Protein AF-A0A6L5EKG8-F1 (afdb_monomer)

Sequence (85 aa):
PQVGDYVAQVTSTLSGLETHLNALDAKVGDGDTGSTFAAGAREIAALLQRQQLPLNDLPTLFALIGERLTVVMGGSSGVLMSIFF

Nearest PDB structures (foldseek):
  1un8-assembly1_B  TM=9.991E-01  e=9.257E-08  Citrobacter freundii
  1un9-assembly1_B  TM=9.988E-01  e=2.100E-07  Citrobacter freundii
  3cr3-assembly1_A  TM=9.024E-01  e=1.533E-02  unclassified
  3pnl-assembly1_B  TM=9.111E-01  e=2.128E-02  Escherichia coli K-12

Mean predicted aligned error: 3.25 Å

InterPro domains:
  IPR004007 DhaL domain [PF02734] (27-85)
  IPR004007 DhaL domain [PS51480] (1-85)
  IPR036117 DhaL domain superfamily [G3DSA:1.25.40.340] (2-85)
  IPR036117 DhaL domain superfamily [SSF101473] (4-85)
  IPR050861 Dihydroxyacetone Kinase (DAK) [PTHR28629] (5-85)

Structure (mmCIF, N/CA/C/O backbone):
data_AF-A0A6L5EKG8-F1
#
_entry.id   AF-A0A6L5EKG8-F1
#
loop_
_atom_site.group_PDB
_atom_site.id
_atom_site.type_symbol
_atom_site.label_atom_id
_atom_site.label_alt_id
_atom_site.label_comp_id
_atom_site.label_asym_id
_atom_site.label_entity_id
_atom_site.label_seq_id
_atom_site.pdbx_PDB_ins_code
_atom_site.Cartn_x
_atom_site.Cartn_y
_atom_site.Cartn_z
_atom_site.occupancy
_atom_site.B_iso_or_equiv
_atom_site.auth_seq_id
_atom_site.auth_comp_id
_atom_site.auth_asym_id
_atom_site.auth_atom_id
_atom_site.pdbx_PDB_model_num
ATOM 1 N N . PRO A 1 1 ? -18.784 1.342 7.768 1.00 65.00 1 PRO A N 1
ATOM 2 C CA . PRO A 1 1 ? -19.215 0.353 6.738 1.00 65.00 1 PRO A CA 1
ATOM 3 C C . PRO A 1 1 ? -19.201 0.922 5.300 1.00 65.00 1 PRO A C 1
ATOM 5 O O . PRO A 1 1 ? -20.124 0.714 4.534 1.00 65.00 1 PRO A O 1
ATOM 8 N N . GLN A 1 2 ? -18.142 1.656 4.945 1.00 87.88 2 GLN A N 1
ATOM 9 C CA . GLN A 1 2 ? -17.884 2.129 3.574 1.00 87.88 2 GLN A CA 1
ATOM 10 C C . GLN A 1 2 ? -16.378 2.389 3.423 1.00 87.88 2 GLN A C 1
ATOM 12 O O . GLN A 1 2 ? -15.742 1.946 2.478 1.00 87.88 2 GLN A O 1
ATOM 17 N N . VAL A 1 3 ? -15.773 3.002 4.451 1.00 92.81 3 VAL A N 1
ATOM 18 C CA . VAL A 1 3 ? -14.315 3.184 4.571 1.00 92.81 3 VAL A CA 1
ATOM 19 C C . VAL A 1 3 ? -13.568 1.848 4.541 1.00 92.81 3 VAL A C 1
ATOM 21 O O . VAL A 1 3 ? -12.603 1.712 3.802 1.00 92.81 3 VAL A O 1
ATOM 24 N N . GLY A 1 4 ? -14.036 0.841 5.287 1.00 93.25 4 GLY A N 1
ATOM 25 C CA . GLY A 1 4 ? -13.441 -0.501 5.257 1.00 93.25 4 GLY A CA 1
ATOM 26 C C . GLY A 1 4 ? -13.466 -1.141 3.865 1.00 93.25 4 GLY A C 1
ATOM 27 O O . GLY A 1 4 ? -12.486 -1.767 3.473 1.00 93.25 4 GLY A O 1
ATOM 28 N N . ASP A 1 5 ? -14.531 -0.914 3.093 1.00 95.75 5 ASP A N 1
ATOM 29 C CA . ASP A 1 5 ? -14.658 -1.441 1.731 1.00 95.75 5 ASP A CA 1
ATOM 30 C C . ASP A 1 5 ? -13.697 -0.730 0.773 1.00 95.75 5 ASP A C 1
ATOM 32 O O . ASP A 1 5 ? -13.040 -1.386 -0.033 1.00 95.75 5 ASP A O 1
ATOM 36 N N . TYR A 1 6 ? -13.527 0.591 0.914 1.00 95.62 6 TYR A N 1
ATOM 37 C CA . TYR A 1 6 ? -12.506 1.331 0.169 1.00 95.62 6 TYR A CA 1
ATOM 38 C C . TYR A 1 6 ? -11.097 0.836 0.491 1.00 95.62 6 TYR A C 1
ATOM 40 O O . TYR A 1 6 ? -10.308 0.605 -0.424 1.00 95.62 6 TYR A O 1
ATOM 48 N N . VAL A 1 7 ? -10.781 0.621 1.772 1.00 95.31 7 VAL A N 1
ATOM 49 C CA . VAL A 1 7 ? -9.477 0.079 2.178 1.00 95.31 7 VAL A CA 1
ATOM 50 C C . VAL A 1 7 ? -9.265 -1.307 1.564 1.00 95.31 7 VAL A C 1
ATOM 52 O O . VAL A 1 7 ? -8.209 -1.560 0.983 1.00 95.31 7 VAL A O 1
ATOM 55 N N . ALA A 1 8 ? -10.265 -2.190 1.617 1.00 96.75 8 ALA A N 1
ATOM 56 C CA . ALA A 1 8 ? -10.186 -3.518 1.011 1.00 96.75 8 ALA A CA 1
ATOM 57 C C . ALA A 1 8 ? -9.984 -3.453 -0.513 1.00 96.75 8 ALA A C 1
ATOM 59 O O . ALA A 1 8 ? -9.126 -4.146 -1.061 1.00 96.75 8 ALA A O 1
ATOM 60 N N . GLN A 1 9 ? -10.733 -2.591 -1.203 1.00 97.38 9 GLN A N 1
ATOM 61 C CA . GLN A 1 9 ? -10.647 -2.440 -2.653 1.00 97.38 9 GLN A CA 1
ATOM 62 C C . GLN A 1 9 ? -9.278 -1.905 -3.088 1.00 97.38 9 GLN A C 1
ATOM 64 O O . GLN A 1 9 ? -8.657 -2.463 -3.996 1.00 97.38 9 GLN A O 1
ATOM 69 N N . VAL A 1 10 ? -8.788 -0.845 -2.441 1.00 95.88 10 VAL A N 1
ATOM 70 C CA . VAL A 1 10 ? -7.494 -0.231 -2.768 1.00 95.88 10 VAL A CA 1
ATOM 71 C C . VAL A 1 10 ? -6.355 -1.212 -2.502 1.00 95.88 10 VAL A C 1
ATOM 73 O O . VAL A 1 10 ? -5.526 -1.439 -3.382 1.00 95.88 10 VAL A O 1
ATOM 76 N N . THR A 1 11 ? -6.337 -1.852 -1.331 1.00 96.50 11 THR A N 1
ATOM 77 C CA . THR A 1 11 ? -5.266 -2.796 -0.973 1.00 96.50 11 THR A CA 1
ATOM 78 C C . THR A 1 11 ? -5.247 -4.033 -1.875 1.00 96.50 11 THR A C 1
ATOM 80 O O . THR A 1 11 ? -4.173 -4.474 -2.295 1.00 96.50 11 THR A O 1
ATOM 83 N N . SER A 1 12 ? -6.417 -4.560 -2.253 1.00 97.31 12 SER A N 1
ATOM 84 C CA . SER A 1 12 ? -6.526 -5.666 -3.211 1.00 97.31 12 SER A CA 1
ATOM 85 C C . SER A 1 12 ? -6.048 -5.264 -4.607 1.00 97.31 12 SER A C 1
ATOM 87 O O . SER A 1 12 ? -5.298 -6.016 -5.230 1.00 97.31 12 SER A O 1
ATOM 89 N N . THR A 1 13 ? -6.415 -4.067 -5.072 1.00 97.56 13 THR A N 1
ATOM 90 C CA . THR A 1 13 ? -5.999 -3.553 -6.385 1.00 97.56 13 THR A CA 1
ATOM 91 C C . THR A 1 13 ? -4.482 -3.398 -6.453 1.00 97.56 13 THR A C 1
ATOM 93 O O . THR A 1 13 ? -3.853 -3.922 -7.368 1.00 97.56 13 THR A O 1
ATOM 96 N N . LEU A 1 14 ? -3.875 -2.739 -5.462 1.00 94.94 14 LEU A N 1
ATOM 97 C CA . LEU A 1 14 ? -2.426 -2.522 -5.422 1.00 94.94 14 LEU A CA 1
ATOM 98 C C . LEU A 1 14 ? -1.647 -3.839 -5.325 1.00 94.94 14 LEU A C 1
ATOM 100 O O . LEU A 1 14 ? -0.673 -4.029 -6.048 1.00 94.94 14 LEU A O 1
ATOM 104 N N . SER A 1 15 ? -2.113 -4.781 -4.500 1.00 95.69 15 SER A N 1
ATOM 105 C CA . SER A 1 15 ? -1.487 -6.104 -4.386 1.00 95.69 15 SER A CA 1
ATOM 106 C C . SER A 1 15 ? -1.610 -6.924 -5.675 1.00 95.69 15 SER A C 1
ATOM 108 O O . SER A 1 15 ? -0.687 -7.648 -6.036 1.00 95.69 15 SER A O 1
ATOM 110 N N . GLY A 1 16 ? -2.742 -6.824 -6.380 1.00 96.94 16 GLY A N 1
ATOM 111 C CA . GLY A 1 16 ? -2.980 -7.534 -7.640 1.00 96.94 16 GLY A CA 1
ATOM 112 C C . GLY A 1 16 ? -2.192 -6.977 -8.829 1.00 96.94 16 GLY A C 1
ATOM 113 O O . GLY A 1 16 ? -1.979 -7.686 -9.810 1.00 96.94 16 GLY A O 1
ATOM 114 N N . LEU A 1 17 ? -1.735 -5.726 -8.744 1.00 97.00 17 LEU A N 1
ATOM 115 C CA . LEU A 1 17 ? -0.967 -5.057 -9.794 1.00 97.00 17 LEU A CA 1
ATOM 116 C C . LEU A 1 17 ? 0.553 -5.229 -9.657 1.00 97.00 17 LEU A C 1
ATOM 118 O O . LEU A 1 17 ? 1.276 -4.726 -10.513 1.00 97.00 17 LEU A O 1
ATOM 122 N N . GLU A 1 18 ? 1.044 -5.959 -8.649 1.00 96.88 18 GLU A N 1
ATOM 123 C CA . GLU A 1 18 ? 2.475 -6.129 -8.345 1.00 96.88 18 GLU A CA 1
ATOM 124 C C . GLU A 1 18 ? 3.328 -6.422 -9.591 1.00 96.88 18 GLU A C 1
ATOM 126 O O . GLU A 1 18 ? 4.202 -5.640 -9.961 1.00 96.88 18 GLU A O 1
ATOM 131 N N . THR A 1 19 ? 3.039 -7.517 -10.300 1.00 96.06 19 THR A N 1
ATOM 132 C CA . THR A 1 19 ? 3.817 -7.920 -11.481 1.00 96.06 19 THR A CA 1
ATOM 133 C C . THR A 1 19 ? 3.719 -6.902 -12.614 1.00 96.06 19 THR A C 1
ATOM 135 O O . THR A 1 19 ? 4.693 -6.671 -13.327 1.00 96.06 19 THR A O 1
ATOM 138 N N . HIS A 1 20 ? 2.551 -6.281 -12.789 1.00 96.94 20 HIS A N 1
ATOM 139 C CA . HIS A 1 20 ? 2.341 -5.300 -13.848 1.00 96.94 20 HIS A CA 1
ATOM 140 C C . HIS A 1 20 ? 3.140 -4.020 -13.590 1.00 96.94 20 HIS A C 1
ATOM 142 O O . HIS A 1 20 ? 3.805 -3.518 -14.493 1.00 96.94 20 HIS A O 1
ATOM 148 N N . LEU A 1 21 ? 3.119 -3.527 -12.352 1.00 94.81 21 LEU A N 1
ATOM 149 C CA . LEU A 1 21 ? 3.858 -2.339 -11.939 1.00 94.81 21 LEU A CA 1
ATOM 150 C C . LEU A 1 21 ? 5.369 -2.576 -11.986 1.00 94.81 21 LEU A C 1
ATOM 152 O O . LEU A 1 21 ? 6.076 -1.736 -12.532 1.00 94.81 21 LEU A O 1
ATOM 156 N N . ASN A 1 22 ? 5.855 -3.740 -11.542 1.00 95.94 22 ASN A N 1
ATOM 157 C CA . ASN A 1 22 ? 7.268 -4.111 -11.695 1.00 95.94 22 ASN A CA 1
ATOM 158 C C . ASN A 1 22 ? 7.690 -4.147 -13.170 1.00 95.94 22 ASN A C 1
ATOM 160 O O . ASN A 1 22 ? 8.763 -3.669 -13.519 1.00 95.94 22 ASN A O 1
ATOM 164 N N . ALA A 1 23 ? 6.843 -4.670 -14.063 1.00 96.50 23 ALA A N 1
ATOM 165 C CA . ALA A 1 23 ? 7.145 -4.713 -15.493 1.00 96.50 23 ALA A CA 1
ATOM 166 C C . ALA A 1 23 ? 7.164 -3.324 -16.154 1.00 96.50 23 ALA A C 1
ATOM 168 O O . ALA A 1 23 ? 7.872 -3.125 -17.142 1.00 96.50 23 ALA A O 1
ATOM 169 N N . LEU A 1 24 ? 6.371 -2.372 -15.652 1.00 94.81 24 LEU A N 1
ATOM 170 C CA . LEU A 1 24 ? 6.421 -0.980 -16.098 1.00 94.81 24 LEU A CA 1
ATOM 171 C C . LEU A 1 24 ? 7.679 -0.281 -15.581 1.00 94.81 24 LEU A C 1
ATOM 173 O O . LEU A 1 24 ? 8.366 0.376 -16.360 1.00 94.81 24 LEU A O 1
ATOM 177 N N . ASP A 1 25 ? 7.986 -0.466 -14.302 1.00 94.00 25 ASP A N 1
ATOM 178 C CA . ASP A 1 25 ? 9.132 0.136 -13.633 1.00 94.00 25 ASP A CA 1
ATOM 179 C C . ASP A 1 25 ? 10.461 -0.389 -14.189 1.00 94.00 25 ASP A C 1
ATOM 181 O O . ASP A 1 25 ? 11.330 0.392 -14.553 1.00 94.00 25 ASP A O 1
ATOM 185 N N . ALA A 1 26 ? 10.573 -1.691 -14.461 1.00 95.50 26 ALA A N 1
ATOM 186 C CA . ALA A 1 26 ? 11.771 -2.301 -15.047 1.00 95.50 26 ALA A CA 1
ATOM 187 C C . ALA A 1 26 ? 12.162 -1.741 -16.432 1.00 95.50 26 ALA A C 1
ATOM 189 O O . ALA A 1 26 ? 13.255 -2.014 -16.925 1.00 95.50 26 ALA A O 1
ATOM 190 N N . LYS A 1 27 ? 11.287 -0.971 -17.097 1.00 95.44 27 LYS A N 1
ATOM 191 C CA . LYS A 1 27 ? 11.628 -0.304 -18.363 1.00 95.44 27 LYS A CA 1
ATOM 192 C C . LYS A 1 27 ? 12.551 0.898 -18.175 1.00 95.44 27 LYS A C 1
ATOM 194 O O . LYS A 1 2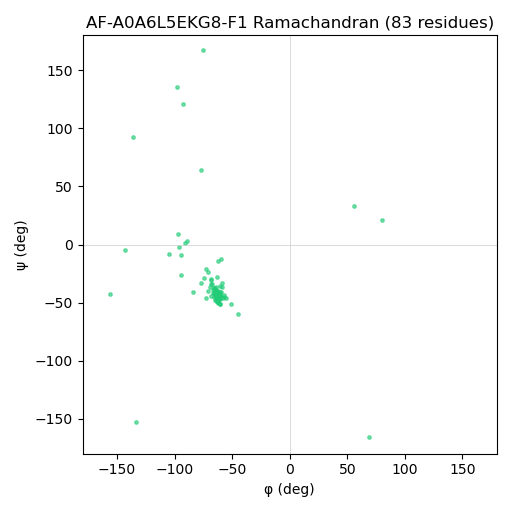7 ? 13.265 1.240 -19.114 1.00 95.44 27 LYS A O 1
ATOM 199 N N . VAL A 1 28 ? 12.481 1.573 -17.029 1.00 92.50 28 VAL A N 1
ATOM 200 C CA . VAL A 1 28 ? 13.155 2.864 -16.788 1.00 92.50 28 VAL A CA 1
ATOM 201 C C . VAL A 1 28 ? 13.708 3.030 -15.363 1.00 92.50 28 VAL A C 1
ATOM 203 O O . VAL A 1 28 ? 14.372 4.027 -15.095 1.00 92.50 28 VAL A O 1
ATOM 206 N N . GLY A 1 29 ? 13.459 2.068 -14.476 1.00 90.88 29 GLY A N 1
ATOM 207 C CA . GLY A 1 29 ? 13.855 2.019 -13.069 1.00 90.88 29 GLY A CA 1
ATOM 208 C C . GLY A 1 29 ? 14.447 0.656 -12.693 1.00 90.88 29 GLY A C 1
ATOM 209 O O . GLY A 1 29 ? 15.027 -0.032 -13.534 1.00 90.88 29 GLY A O 1
ATOM 210 N N . ASP A 1 30 ? 14.326 0.274 -11.423 1.00 93.00 30 ASP A N 1
ATOM 211 C CA . ASP A 1 30 ? 14.879 -0.969 -10.864 1.00 93.00 30 ASP A CA 1
ATOM 212 C C . ASP A 1 30 ? 13.880 -2.138 -10.855 1.00 93.00 30 ASP A C 1
ATOM 214 O O . ASP A 1 30 ? 14.281 -3.290 -10.668 1.00 93.00 30 ASP A O 1
ATOM 218 N N . GLY A 1 31 ? 12.606 -1.873 -11.156 1.00 93.44 31 GLY A N 1
ATOM 219 C CA . GLY A 1 31 ? 11.592 -2.908 -11.321 1.00 93.44 31 GLY A CA 1
ATOM 220 C C . GLY A 1 31 ? 11.029 -3.423 -10.003 1.00 93.44 31 GLY A C 1
ATOM 221 O O . GLY A 1 31 ? 10.496 -4.536 -9.982 1.00 93.44 31 GLY A O 1
ATOM 222 N N . ASP A 1 32 ? 11.147 -2.648 -8.922 1.00 94.62 32 ASP A N 1
ATOM 223 C CA . ASP A 1 32 ? 10.662 -3.020 -7.594 1.00 94.62 32 ASP A CA 1
ATOM 224 C C . ASP A 1 32 ? 9.378 -2.289 -7.169 1.00 94.62 32 ASP A C 1
ATOM 226 O O . ASP A 1 32 ? 8.767 -2.659 -6.162 1.00 94.62 32 ASP A O 1
ATOM 230 N N . THR A 1 33 ? 8.922 -1.295 -7.943 1.00 92.25 33 THR A N 1
ATOM 231 C CA . THR A 1 33 ? 7.801 -0.428 -7.552 1.00 92.25 33 THR A CA 1
ATOM 232 C C . THR A 1 33 ? 6.542 -1.224 -7.208 1.00 92.25 33 THR A C 1
ATOM 234 O O . THR A 1 33 ? 5.903 -0.988 -6.184 1.00 92.25 33 THR A O 1
ATOM 237 N N . GLY A 1 34 ? 6.170 -2.205 -8.026 1.00 94.12 34 GLY A N 1
ATOM 238 C CA . GLY A 1 34 ? 5.026 -3.071 -7.752 1.00 94.12 34 GLY A CA 1
ATOM 239 C C . GLY A 1 34 ? 5.178 -3.876 -6.466 1.00 94.12 34 GLY A C 1
ATOM 240 O O . GLY A 1 34 ? 4.228 -3.944 -5.687 1.00 94.12 34 GLY A O 1
ATOM 241 N N . SER A 1 35 ? 6.365 -4.427 -6.212 1.00 94.38 35 SER A N 1
ATOM 242 C CA . SER A 1 35 ? 6.687 -5.135 -4.965 1.00 94.38 35 SER A CA 1
ATOM 243 C C . SER A 1 35 ? 6.551 -4.207 -3.757 1.00 94.38 35 SER A C 1
ATOM 245 O O . SER A 1 35 ? 5.940 -4.577 -2.753 1.00 94.38 35 SER A O 1
ATOM 247 N N . THR A 1 36 ? 7.052 -2.977 -3.881 1.00 93.44 36 THR A N 1
ATOM 248 C CA . THR A 1 36 ? 6.997 -1.938 -2.849 1.00 93.44 36 THR A CA 1
ATOM 249 C C . THR A 1 36 ? 5.548 -1.561 -2.514 1.00 93.44 36 THR A C 1
ATOM 251 O O . THR A 1 36 ? 5.149 -1.596 -1.348 1.00 93.44 36 THR A O 1
ATOM 254 N N . PHE A 1 37 ? 4.709 -1.287 -3.518 1.00 93.19 37 PHE A N 1
ATOM 255 C CA . PHE A 1 37 ? 3.287 -0.990 -3.302 1.00 93.19 37 PHE A CA 1
ATOM 256 C C . PHE A 1 37 ? 2.504 -2.196 -2.765 1.00 93.19 37 PHE A C 1
ATOM 258 O O . PHE A 1 37 ? 1.656 -2.034 -1.884 1.00 93.19 37 PHE A O 1
ATOM 265 N N . ALA A 1 38 ? 2.788 -3.406 -3.251 1.00 95.06 38 ALA A N 1
ATOM 266 C CA . ALA A 1 38 ? 2.126 -4.619 -2.787 1.00 95.06 38 ALA A CA 1
ATOM 267 C C . ALA A 1 38 ? 2.462 -4.938 -1.322 1.00 95.06 38 ALA A C 1
ATOM 269 O O . ALA A 1 38 ? 1.580 -5.366 -0.579 1.00 95.06 38 ALA A O 1
ATOM 270 N N . ALA A 1 39 ? 3.698 -4.694 -0.877 1.00 94.06 39 ALA A N 1
ATOM 271 C CA . ALA A 1 39 ? 4.087 -4.849 0.524 1.00 94.06 39 ALA A CA 1
ATOM 272 C C . ALA A 1 39 ? 3.271 -3.925 1.444 1.00 94.06 39 ALA A C 1
ATOM 274 O O . ALA A 1 39 ? 2.634 -4.400 2.387 1.00 94.06 39 ALA A O 1
ATOM 275 N N . GLY A 1 40 ? 3.205 -2.628 1.120 1.00 93.38 40 GLY A N 1
ATOM 276 C CA . GLY A 1 40 ? 2.394 -1.665 1.872 1.00 93.38 40 GLY A CA 1
ATOM 277 C C . GLY A 1 40 ? 0.903 -2.020 1.868 1.00 93.38 40 GLY A C 1
ATOM 278 O O . GLY A 1 40 ? 0.251 -2.026 2.911 1.00 93.38 40 GLY A O 1
ATOM 279 N N . ALA A 1 41 ? 0.361 -2.396 0.708 1.00 95.44 41 ALA A N 1
ATOM 280 C CA . ALA A 1 41 ? -1.040 -2.778 0.570 1.00 95.44 41 ALA A CA 1
ATOM 281 C C . ALA A 1 41 ? -1.407 -4.024 1.395 1.00 95.44 41 ALA A C 1
ATOM 283 O O . ALA A 1 41 ? -2.457 -4.042 2.043 1.00 95.44 41 ALA A O 1
ATOM 284 N N . ARG A 1 42 ? -0.545 -5.048 1.410 1.00 95.88 42 ARG A N 1
ATOM 285 C CA . ARG A 1 42 ? -0.748 -6.265 2.212 1.00 95.88 42 A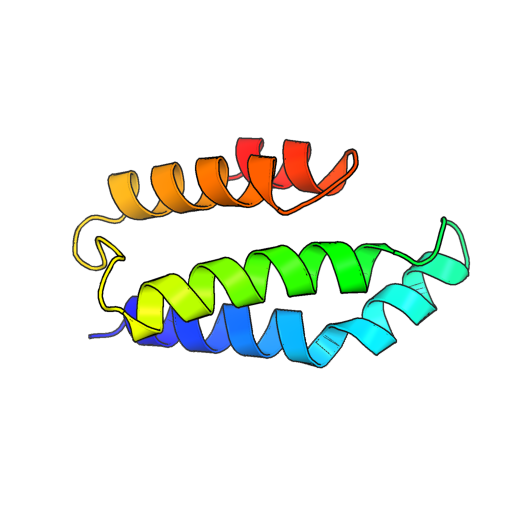RG A CA 1
ATOM 286 C C . ARG A 1 42 ? -0.712 -5.981 3.709 1.00 95.88 42 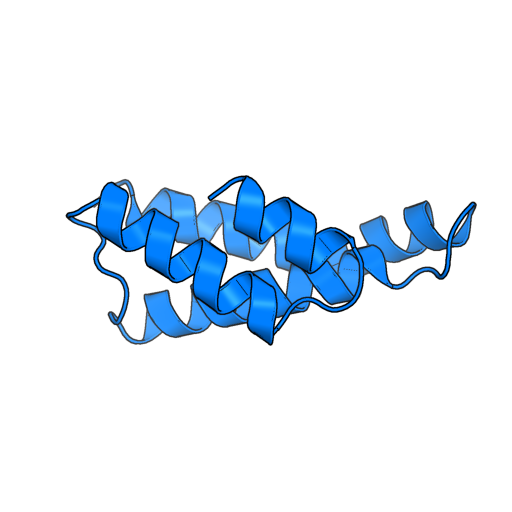ARG A C 1
ATOM 288 O O . ARG A 1 42 ? -1.522 -6.554 4.433 1.00 95.88 42 ARG A O 1
ATOM 295 N N . GLU A 1 43 ? 0.162 -5.085 4.163 1.00 95.19 43 GLU A N 1
ATOM 296 C CA . GLU A 1 43 ? 0.226 -4.690 5.575 1.00 95.19 43 GLU A CA 1
ATOM 297 C C . GLU A 1 43 ? -1.081 -4.020 6.024 1.00 95.19 43 GLU A C 1
ATOM 299 O O . GLU A 1 43 ? -1.699 -4.437 7.006 1.00 95.19 43 GLU A O 1
ATOM 304 N N . ILE A 1 44 ? -1.577 -3.043 5.257 1.00 96.19 44 ILE A N 1
ATOM 305 C CA . ILE A 1 44 ? -2.852 -2.380 5.567 1.00 96.19 44 ILE A CA 1
ATOM 306 C C . ILE A 1 44 ? -4.029 -3.366 5.491 1.00 96.19 44 ILE A C 1
ATOM 308 O O . ILE A 1 44 ? -4.912 -3.342 6.354 1.00 96.19 44 ILE A O 1
ATOM 312 N N . ALA A 1 45 ? -4.040 -4.276 4.512 1.00 96.38 45 ALA A N 1
ATOM 313 C CA . ALA A 1 45 ? -5.059 -5.321 4.420 1.00 96.38 45 ALA A CA 1
ATOM 314 C C . ALA A 1 45 ? -5.036 -6.264 5.636 1.00 96.38 45 ALA A C 1
ATOM 316 O O . ALA A 1 45 ? -6.096 -6.629 6.147 1.00 96.38 45 ALA A O 1
ATOM 317 N N . ALA A 1 46 ? -3.853 -6.629 6.137 1.00 96.31 46 ALA A N 1
ATOM 318 C CA . ALA A 1 46 ? -3.715 -7.456 7.332 1.00 96.31 46 ALA A CA 1
ATOM 319 C C . ALA A 1 46 ? -4.259 -6.745 8.582 1.00 96.31 46 ALA A C 1
ATOM 321 O O . ALA A 1 46 ? -4.962 -7.363 9.385 1.00 96.31 46 ALA A O 1
ATOM 322 N N . LEU A 1 47 ? -4.008 -5.440 8.730 1.00 95.69 47 LEU A N 1
ATOM 323 C CA . LEU A 1 47 ? -4.584 -4.633 9.812 1.00 95.69 47 LEU A CA 1
ATOM 324 C C . LEU A 1 47 ? -6.111 -4.544 9.708 1.00 95.69 47 LEU A C 1
ATOM 326 O O . LEU A 1 47 ? -6.802 -4.657 10.723 1.00 95.69 47 LEU A O 1
ATOM 330 N N . LEU A 1 48 ? -6.654 -4.414 8.493 1.00 95.50 48 LEU A N 1
ATOM 331 C CA . LEU A 1 48 ? -8.100 -4.451 8.261 1.00 95.50 48 LEU A CA 1
ATOM 332 C C . LEU A 1 48 ? -8.701 -5.804 8.681 1.00 95.50 48 LEU A C 1
ATOM 334 O O . LEU A 1 48 ? -9.701 -5.840 9.399 1.00 95.50 48 LEU A O 1
ATOM 338 N N . GLN A 1 49 ? -8.074 -6.915 8.282 1.00 95.19 49 GLN A N 1
ATOM 339 C CA . GLN A 1 49 ? -8.515 -8.277 8.615 1.00 95.19 49 GLN A CA 1
ATOM 340 C C . GLN A 1 49 ? -8.479 -8.577 10.117 1.00 95.19 49 GLN A C 1
ATOM 342 O O . GLN A 1 49 ? -9.271 -9.389 10.589 1.00 95.19 49 GLN A O 1
ATOM 347 N N . ARG A 1 50 ? -7.586 -7.921 10.863 1.00 96.25 50 ARG A N 1
ATOM 348 C CA . ARG A 1 50 ? -7.482 -8.015 12.329 1.00 96.25 50 ARG A CA 1
ATOM 349 C C . ARG A 1 50 ? -8.353 -6.992 13.066 1.00 96.25 50 ARG A C 1
ATOM 351 O O . ARG A 1 50 ? -8.269 -6.904 14.286 1.00 96.25 50 ARG A O 1
ATOM 358 N N . GLN A 1 51 ? -9.143 -6.193 12.340 1.00 93.81 51 GLN A N 1
ATOM 359 C CA . GLN A 1 51 ? -9.947 -5.092 12.883 1.00 93.81 51 GLN A CA 1
ATOM 360 C C . GLN A 1 51 ? -9.111 -4.058 13.669 1.00 93.81 51 GLN A C 1
ATOM 362 O O . GLN A 1 51 ? -9.589 -3.460 14.629 1.00 93.81 51 GLN A O 1
ATOM 367 N N . GLN A 1 52 ? -7.863 -3.824 13.254 1.00 94.88 52 GLN A N 1
ATOM 368 C CA . GLN A 1 52 ? -6.918 -2.905 13.907 1.00 94.88 52 GLN A CA 1
ATOM 369 C C . GLN A 1 52 ? -6.871 -1.513 13.259 1.00 94.88 52 GLN A C 1
ATOM 371 O O . GLN A 1 52 ? -6.011 -0.704 13.596 1.00 94.88 52 GLN A O 1
ATOM 376 N N . LEU A 1 53 ? -7.781 -1.221 12.325 1.00 94.44 53 LEU A N 1
ATOM 377 C CA . LEU A 1 53 ? -7.860 0.081 11.669 1.00 94.44 53 LEU A CA 1
ATOM 378 C C . LEU A 1 53 ? -8.930 0.973 12.321 1.00 94.44 53 LEU A C 1
ATOM 380 O O . LEU A 1 53 ? -10.059 0.514 12.524 1.00 94.44 53 LEU A O 1
ATOM 384 N N . PRO A 1 54 ? -8.636 2.260 12.581 1.00 95.00 54 PRO A N 1
ATOM 385 C CA . PRO A 1 54 ? -9.594 3.224 13.119 1.00 95.00 54 PRO A CA 1
ATOM 386 C C . PRO A 1 54 ? -10.561 3.709 12.021 1.00 95.00 54 PRO A C 1
ATOM 388 O O . PRO A 1 54 ? -10.592 4.876 11.655 1.00 95.00 54 PRO A O 1
ATOM 391 N N . LEU A 1 55 ? -11.383 2.807 11.475 1.00 94.56 55 LEU A N 1
ATOM 392 C CA . LEU A 1 55 ? -12.239 3.065 10.301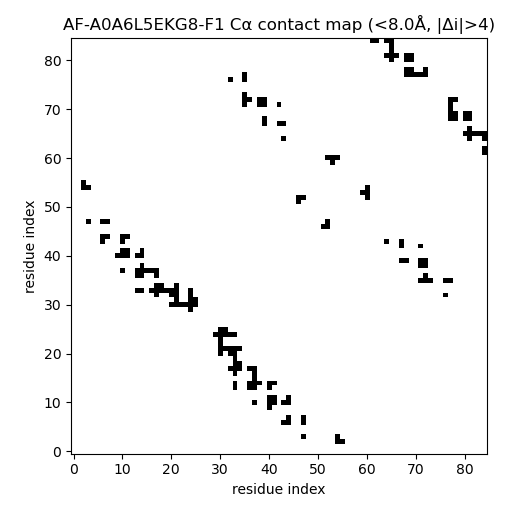 1.00 94.56 55 LEU A CA 1
ATOM 393 C C . LEU A 1 55 ? -13.295 4.169 10.495 1.00 94.56 55 LEU A C 1
ATOM 395 O O . LEU A 1 55 ? -13.893 4.616 9.517 1.00 94.56 55 LEU A O 1
ATOM 399 N N . ASN A 1 56 ? -13.548 4.574 11.740 1.00 94.50 56 ASN A N 1
ATOM 400 C CA . ASN A 1 56 ? -14.505 5.623 12.093 1.00 94.50 56 ASN A CA 1
ATOM 401 C C . ASN A 1 56 ? -13.844 6.998 12.289 1.00 94.50 56 ASN A C 1
ATOM 403 O O . ASN A 1 56 ? -14.552 7.964 12.555 1.00 94.50 56 ASN A O 1
ATOM 407 N N . ASP A 1 57 ? -12.517 7.088 12.169 1.00 95.06 57 ASP A N 1
ATOM 408 C CA . ASP A 1 57 ? -11.748 8.316 12.358 1.00 95.06 57 ASP A CA 1
ATOM 409 C C . ASP A 1 57 ? -10.698 8.456 11.247 1.00 95.06 57 ASP A C 1
ATOM 411 O O . ASP A 1 57 ? -9.596 7.910 11.319 1.00 95.06 57 ASP A O 1
ATOM 415 N N . LEU A 1 58 ? -11.079 9.156 10.174 1.00 93.56 58 LEU A N 1
ATOM 416 C CA . LEU A 1 58 ? -10.261 9.298 8.966 1.00 93.56 58 LEU A CA 1
ATOM 417 C C . LEU A 1 58 ? -8.898 9.968 9.221 1.00 93.56 58 LEU A C 1
ATOM 419 O O . LEU A 1 58 ? -7.912 9.437 8.715 1.00 93.56 58 LEU A O 1
ATOM 423 N N . PRO A 1 59 ? -8.792 11.06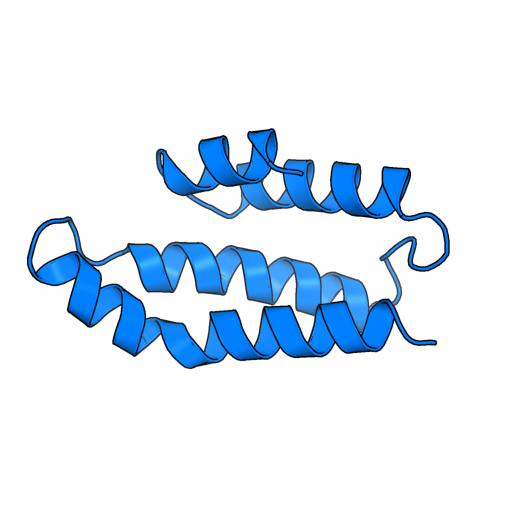4 10.002 1.00 94.94 59 PRO A N 1
ATOM 424 C CA . PRO A 1 59 ? -7.498 11.621 10.401 1.00 94.94 59 PRO A CA 1
ATOM 425 C C . PRO A 1 59 ? -6.544 10.583 11.004 1.00 94.94 59 PRO A C 1
ATOM 427 O O . PRO A 1 59 ? -5.415 10.438 10.537 1.00 94.94 59 PRO A O 1
ATOM 430 N N . THR A 1 60 ? -7.002 9.813 11.995 1.00 94.62 60 THR A N 1
ATOM 431 C CA . THR A 1 60 ? -6.172 8.777 12.631 1.00 94.62 60 THR A CA 1
ATOM 432 C C . THR A 1 60 ? -5.879 7.620 11.674 1.00 94.62 60 THR A C 1
ATOM 434 O O . THR A 1 60 ? -4.786 7.057 11.705 1.00 94.62 60 THR A O 1
ATOM 437 N N . LEU A 1 61 ? -6.816 7.275 10.784 1.00 95.06 61 LEU A N 1
ATOM 438 C CA . LEU A 1 61 ? -6.598 6.266 9.747 1.00 95.06 61 LEU A CA 1
ATOM 439 C C . LEU A 1 61 ? -5.486 6.678 8.777 1.00 95.06 61 LEU A C 1
ATOM 441 O O . LEU A 1 61 ? -4.620 5.856 8.488 1.00 95.06 61 LEU A O 1
ATOM 445 N N . PHE A 1 62 ? -5.491 7.919 8.286 1.00 94.12 62 PHE A N 1
ATOM 446 C CA . PHE A 1 62 ? -4.462 8.410 7.367 1.00 94.12 62 PHE A CA 1
ATOM 447 C C . PHE A 1 62 ? -3.094 8.491 8.039 1.00 94.12 62 PHE A C 1
ATOM 449 O O . PHE A 1 62 ? -2.142 7.930 7.502 1.00 94.12 62 PHE A O 1
ATOM 456 N N . ALA A 1 63 ? -3.023 9.025 9.262 1.00 93.94 63 ALA A N 1
ATOM 457 C CA . ALA A 1 63 ? -1.780 9.045 10.030 1.00 93.94 63 ALA A CA 1
ATOM 458 C C . ALA A 1 63 ? -1.197 7.633 10.230 1.00 93.94 63 ALA A C 1
ATOM 460 O O . ALA A 1 63 ? -0.001 7.415 10.037 1.00 93.94 63 ALA A O 1
ATOM 461 N N . LEU A 1 64 ? -2.047 6.651 10.561 1.00 93.56 64 LEU A N 1
ATOM 462 C CA . LEU A 1 64 ? -1.629 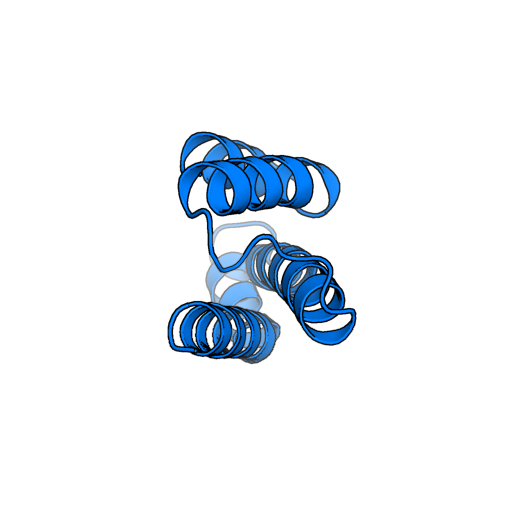5.255 10.696 1.00 93.56 64 LEU A CA 1
ATOM 463 C C . LEU A 1 64 ? -1.138 4.684 9.362 1.00 93.56 64 LEU A C 1
ATOM 465 O O . LEU A 1 64 ? -0.112 4.007 9.340 1.00 93.56 64 LEU A O 1
ATOM 469 N N . ILE A 1 65 ? -1.839 4.943 8.254 1.00 92.88 65 ILE A N 1
ATOM 470 C CA . ILE A 1 65 ? -1.416 4.482 6.926 1.00 92.88 65 ILE A CA 1
ATOM 471 C C . ILE A 1 65 ? -0.044 5.069 6.579 1.00 92.88 65 ILE A C 1
ATOM 473 O O . ILE A 1 65 ? 0.858 4.295 6.272 1.00 92.88 65 ILE A O 1
ATOM 477 N N . GLY A 1 66 ? 0.152 6.386 6.687 1.00 90.75 66 GLY A N 1
ATOM 478 C CA . GLY A 1 66 ? 1.435 7.034 6.390 1.00 90.75 66 GLY A CA 1
ATOM 479 C C . GLY A 1 66 ? 2.593 6.467 7.220 1.00 90.75 66 GLY A C 1
ATOM 480 O O . GLY A 1 66 ? 3.639 6.098 6.675 1.00 90.75 66 GLY A O 1
ATOM 481 N N . GLU A 1 67 ? 2.372 6.277 8.525 1.00 90.31 67 GLU A N 1
ATOM 482 C CA . GLU A 1 67 ? 3.356 5.660 9.419 1.00 90.31 67 GLU A CA 1
ATOM 483 C C . GLU A 1 67 ? 3.705 4.229 8.981 1.00 90.31 67 GLU A C 1
ATOM 485 O O . GLU A 1 67 ? 4.883 3.875 8.892 1.00 90.31 67 GLU A O 1
ATOM 490 N N . ARG A 1 68 ? 2.700 3.396 8.672 1.00 89.62 68 ARG A N 1
ATOM 491 C CA . ARG A 1 68 ? 2.941 2.017 8.229 1.00 89.62 68 ARG A CA 1
ATOM 492 C C . ARG A 1 68 ? 3.687 1.986 6.901 1.00 89.62 68 ARG A C 1
ATOM 494 O O . ARG A 1 68 ? 4.658 1.242 6.787 1.00 89.62 68 ARG A O 1
ATOM 501 N N . LEU A 1 69 ? 3.280 2.794 5.921 1.00 89.00 69 LEU A N 1
ATOM 502 C CA . LEU A 1 69 ? 3.901 2.809 4.595 1.00 89.00 69 LEU A CA 1
ATOM 503 C C . LEU A 1 69 ? 5.389 3.176 4.663 1.00 89.00 69 LEU A C 1
ATOM 505 O O . LEU A 1 69 ? 6.174 2.541 3.970 1.00 89.00 69 LEU A O 1
ATOM 509 N N . THR A 1 70 ? 5.806 4.076 5.561 1.00 84.69 70 THR A N 1
ATOM 510 C CA . THR A 1 70 ? 7.236 4.383 5.783 1.00 84.69 70 THR A CA 1
ATOM 511 C C . THR A 1 70 ? 8.060 3.160 6.200 1.00 84.69 70 THR A C 1
ATOM 513 O O . THR A 1 70 ? 9.242 3.070 5.879 1.00 84.69 70 THR A O 1
ATOM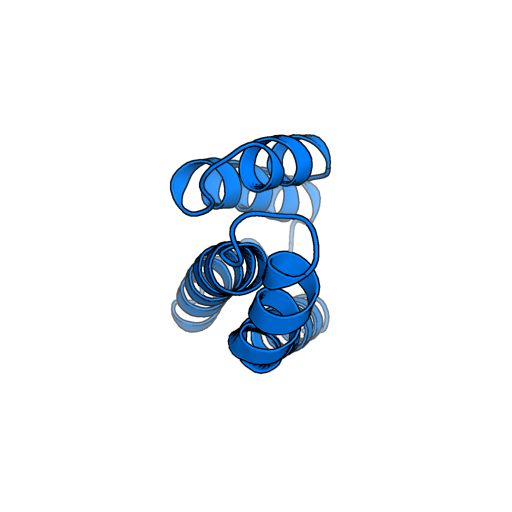 516 N N . VAL A 1 71 ? 7.460 2.226 6.943 1.00 83.81 71 VAL A N 1
ATOM 517 C CA . VAL A 1 71 ? 8.164 1.058 7.495 1.00 83.81 71 VAL A CA 1
ATOM 518 C C . VAL A 1 71 ? 8.256 -0.083 6.484 1.00 83.81 71 VAL A C 1
ATOM 520 O O . VAL A 1 71 ? 9.286 -0.751 6.413 1.00 83.81 71 VAL A O 1
ATOM 523 N N . VAL A 1 72 ? 7.184 -0.336 5.725 1.00 85.44 72 VAL A N 1
ATOM 524 C CA . VAL A 1 72 ? 7.106 -1.484 4.798 1.00 85.44 72 VAL A CA 1
ATOM 525 C C . VAL A 1 72 ? 7.498 -1.149 3.363 1.00 85.44 72 VAL A C 1
ATOM 527 O O . VAL A 1 72 ? 7.919 -2.051 2.640 1.00 85.44 72 VAL A O 1
ATOM 530 N N . MET A 1 73 ? 7.361 0.106 2.928 1.00 83.94 73 MET A N 1
ATOM 531 C CA . MET A 1 73 ? 7.755 0.520 1.583 1.00 83.94 73 MET A CA 1
ATOM 532 C C . MET A 1 73 ? 9.192 1.043 1.593 1.00 83.94 73 MET A C 1
ATOM 534 O O . MET A 1 73 ? 9.509 2.013 2.278 1.00 83.94 73 MET A O 1
ATOM 538 N N . GLY A 1 74 ? 10.058 0.414 0.800 1.00 79.69 74 GLY A N 1
ATOM 539 C CA . GLY A 1 74 ? 11.418 0.892 0.574 1.00 79.69 74 GLY A CA 1
ATOM 540 C C . GLY A 1 74 ? 11.481 2.104 -0.364 1.00 79.69 74 GLY A C 1
ATOM 541 O O . GLY A 1 74 ? 10.518 2.450 -1.055 1.00 79.69 74 GLY A O 1
ATOM 542 N N . GLY A 1 75 ? 12.653 2.738 -0.403 1.00 83.25 75 GLY A N 1
ATOM 543 C CA . GLY A 1 75 ? 12.979 3.774 -1.384 1.00 83.25 75 GLY A CA 1
ATOM 544 C C . GLY A 1 75 ? 12.206 5.089 -1.226 1.00 83.25 75 GLY A C 1
ATOM 545 O O . GLY A 1 75 ? 11.588 5.379 -0.201 1.00 83.25 75 GLY A O 1
ATOM 546 N N . SER A 1 76 ? 12.264 5.924 -2.265 1.00 85.75 76 SER A N 1
ATOM 547 C CA . SER A 1 76 ? 11.588 7.229 -2.293 1.00 85.75 76 SER A CA 1
ATOM 548 C C . SER A 1 76 ? 10.062 7.104 -2.329 1.00 85.75 76 SER A C 1
ATOM 550 O O . SER A 1 76 ? 9.372 7.961 -1.779 1.00 85.75 76 SER A O 1
ATOM 552 N N . SER A 1 77 ? 9.531 6.027 -2.915 1.00 81.50 77 SER A N 1
ATOM 553 C CA . SER A 1 77 ? 8.091 5.755 -2.991 1.00 81.50 77 SER A CA 1
ATOM 554 C C . SER A 1 77 ? 7.448 5.633 -1.608 1.00 81.50 77 SER A C 1
ATOM 556 O O . SER A 1 77 ? 6.377 6.195 -1.393 1.00 81.50 77 SER A O 1
ATOM 558 N N . GLY A 1 78 ? 8.109 4.977 -0.646 1.00 82.06 78 GLY A N 1
ATOM 559 C CA . GLY A 1 78 ? 7.612 4.903 0.732 1.00 82.06 78 GLY A CA 1
ATOM 560 C C . GLY A 1 78 ? 7.545 6.268 1.418 1.00 82.06 78 GLY A C 1
ATOM 561 O O . GLY A 1 78 ? 6.528 6.617 2.017 1.00 82.06 78 GLY A O 1
ATOM 562 N N . VAL A 1 79 ? 8.589 7.085 1.247 1.00 83.56 79 VAL A N 1
ATOM 563 C CA . VAL A 1 79 ? 8.648 8.446 1.807 1.00 83.56 79 VAL A CA 1
ATOM 564 C C . VAL A 1 79 ? 7.562 9.342 1.209 1.00 83.56 79 VAL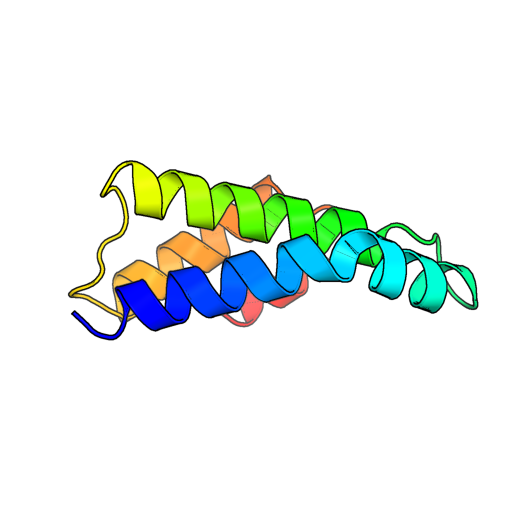 A C 1
ATOM 566 O O . VAL A 1 79 ? 6.859 10.029 1.943 1.00 83.56 79 VAL A O 1
ATOM 569 N N . LEU A 1 80 ? 7.388 9.326 -0.116 1.00 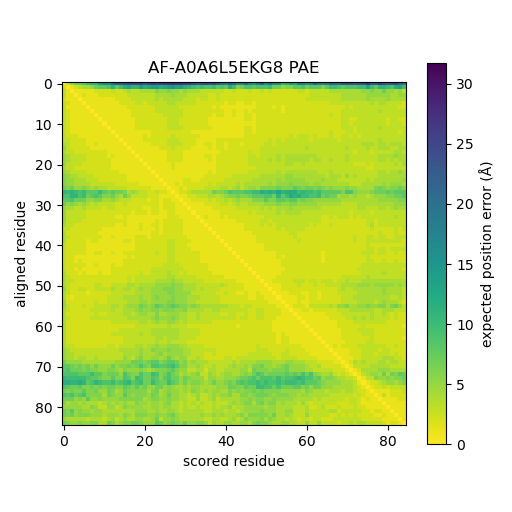87.44 80 LEU A N 1
ATOM 570 C CA . LEU A 1 80 ? 6.370 10.139 -0.787 1.00 87.44 80 LEU A CA 1
ATOM 571 C C . LEU A 1 80 ? 4.954 9.750 -0.359 1.00 87.44 80 LEU A C 1
ATOM 573 O O . LEU A 1 80 ? 4.129 10.627 -0.109 1.00 87.44 80 LEU A O 1
ATOM 577 N N . MET A 1 81 ? 4.681 8.451 -0.226 1.00 85.19 81 MET A N 1
ATOM 578 C CA . MET A 1 81 ? 3.374 7.980 0.229 1.00 85.19 81 MET A CA 1
ATOM 579 C C . MET A 1 81 ? 3.108 8.341 1.692 1.00 85.19 81 MET A C 1
ATOM 581 O O . MET A 1 81 ? 1.975 8.669 2.027 1.00 85.19 81 MET A O 1
ATOM 585 N N . SER A 1 82 ? 4.133 8.364 2.548 1.00 82.31 82 SER A N 1
ATOM 586 C CA . SER A 1 82 ? 3.989 8.858 3.923 1.00 82.31 82 SER A CA 1
ATOM 587 C C . SER A 1 82 ? 3.805 10.369 4.031 1.00 82.31 82 SER A C 1
ATOM 589 O O . SER A 1 82 ? 3.308 10.825 5.049 1.00 82.31 82 SER A O 1
ATOM 591 N N . ILE A 1 83 ? 4.252 11.154 3.050 1.00 85.81 83 ILE A N 1
ATOM 592 C CA . ILE A 1 83 ? 3.976 12.599 3.011 1.00 85.81 83 ILE A CA 1
ATOM 593 C C . ILE A 1 83 ? 2.543 12.853 2.532 1.00 85.81 83 ILE A C 1
ATOM 595 O O . ILE A 1 83 ? 1.919 13.835 2.925 1.00 85.81 83 ILE A O 1
ATOM 599 N N . PHE A 1 84 ? 2.045 11.999 1.636 1.00 90.25 84 PHE A N 1
ATOM 600 C CA . PHE A 1 84 ? 0.709 12.126 1.070 1.00 90.25 84 PHE A CA 1
ATOM 601 C C . PHE A 1 84 ? -0.411 11.846 2.088 1.00 90.25 84 PHE A C 1
ATOM 603 O O . PHE A 1 84 ? -1.455 12.496 2.013 1.00 90.25 84 PHE A O 1
ATOM 610 N N . PHE A 1 85 ? -0.204 10.886 2.995 1.00 86.12 85 PHE A N 1
ATOM 611 C CA . PHE A 1 85 ? -1.153 10.489 4.044 1.00 86.12 85 PHE A CA 1
ATOM 612 C C . PHE A 1 85 ? -0.847 11.156 5.386 1.00 86.12 85 PHE A C 1
ATOM 614 O O . PHE A 1 85 ? -1.825 11.549 6.064 1.00 86.12 85 PHE A O 1
#

pLDDT: mean 92.31, std 5.37, range [65.0, 97.56]

Secondary structure (DSSP, 8-state):
--HHHHHHHHHHHHHHTHHHHHHHHTTTS-S-HHHHHHHHHHHHHHHHHTT-S-TT-HHHHHHHHHHHHHHHS-HHHHHHHHHH-

Radius of gyration: 12.97 Å; Cα contacts (8 Å, |Δi|>4): 102; chains: 1; bounding box: 34×21×32 Å

Solvent-accessible surface area (backbone atoms only — not comparable to full-atom values): 4389 Å² total; per-residue (Å²): 141,53,57,59,56,51,51,50,52,52,22,51,51,40,41,71,36,18,69,60,38,14,60,57,31,50,74,83,57,89,32,50,59,10,56,32,48,20,44,32,20,50,52,55,45,52,35,52,75,68,68,70,56,52,70,91,38,64,71,62,36,31,46,50,48,13,59,49,26,49,73,56,16,62,73,68,65,10,53,53,51,31,71,76,63

Foldseek 3Di:
DVLLVVLVVLLVVLLVCLQVQLVVCVVPHDSCVSVLSNQLSVVSVVCSVVVNAPSVDVVRNQQVSLVSLCVRGDDPVSVVSSVVD

Organism: NCBI:txid2653932